Protein AF-A0A4Y2V507-F1 (afdb_monomer)

Organism: Araneus ventricosus (NCBI:txid182803)

Sequence (144 aa):
MRLLKTSNTVSPFDISPVPNIKKRTTTSGRKATRSSLITGSPYKDQLTKSLKKSAPKKTSLSVPGVRNRPGGRGGKTKGLQKQRIRPTKRYDSSSDSSDYYDPPLVDSDDDINLDINDGDKPDSRKATCIFCDGKFSEDTRGEV

Solvent-accessible surface area (backbone atoms only — not comparable to full-atom values): 10973 Å² total; per-residue (Å²): 136,85,81,82,81,77,79,81,79,78,49,81,86,73,55,74,79,76,83,82,84,73,90,74,85,70,85,65,86,69,74,83,76,79,82,76,83,89,58,92,48,77,65,45,59,55,51,53,50,52,54,63,67,69,48,80,80,76,77,79,81,83,81,92,83,77,91,82,88,75,90,77,91,84,80,88,77,78,81,83,82,81,78,78,83,76,88,82,83,86,86,86,78,87,75,90,82,80,90,78,84,78,78,83,80,82,82,78,84,75,82,75,81,74,82,74,70,85,66,78,77,80,64,67,70,70,40,54,39,95,88,74,68,46,46,56,67,72,61,68,81,86,72,130

Radius of gyration: 34.92 Å; Cα contacts (8 Å, |Δi|>4): 19; chains: 1; bounding box: 78×49×88 Å

pLDDT: mean 70.63, std 11.96, range [43.91, 92.44]

Mean predicted aligned error: 24.66 Å

Foldseek 3Di:
DDDPDPPCPDDPVNDPPDDDDDDDDDPPPDDDDDDDPPDPDPVVVVVVVVVVVPPDPPPDPDDDDDDDDDDDDDDDDDDDDDDDDDDDDDDDDDDDDDDDDDDDDPDDPPPPPPPPDPPPDDDLQCDADPPPRHRPVPPCPPPD

Secondary structure (DSSP, 8-state):
-----------GGGS-SPP-----------PPPPPP----STHHHHHHHHHHHHS----------------------PPP----PPPPP----------------------------------GGG-B-TTT--BGGG--TT--

Structure (mmCIF, N/CA/C/O backbone):
data_AF-A0A4Y2V507-F1
#
_entry.id   AF-A0A4Y2V507-F1
#
loop_
_atom_site.group_PDB
_atom_site.id
_atom_site.type_symbol
_atom_site.label_atom_id
_atom_site.label_alt_id
_atom_site.label_comp_id
_atom_site.label_asym_id
_atom_site.label_entity_id
_atom_site.label_seq_id
_atom_site.pdbx_PDB_ins_code
_atom_site.Cartn_x
_atom_site.Cartn_y
_atom_site.Cartn_z
_atom_site.occupancy
_atom_site.B_iso_or_equiv
_atom_site.auth_seq_id
_atom_site.auth_comp_id
_atom_site.auth_asym_id
_atom_site.auth_atom_id
_atom_site.pdbx_PDB_model_num
ATOM 1 N N . MET A 1 1 ? 17.042 -18.440 -42.554 1.00 44.16 1 MET A N 1
ATOM 2 C CA . MET A 1 1 ? 17.447 -17.783 -41.294 1.00 44.16 1 MET A CA 1
ATOM 3 C C . MET A 1 1 ? 16.518 -18.276 -40.188 1.00 44.16 1 MET A C 1
ATOM 5 O O . MET A 1 1 ? 15.346 -17.929 -40.210 1.00 44.16 1 MET A O 1
ATOM 9 N N . ARG A 1 2 ? 16.972 -19.179 -39.306 1.00 49.12 2 ARG A N 1
ATOM 10 C CA . ARG A 1 2 ? 16.180 -19.620 -38.142 1.00 49.12 2 ARG A CA 1
ATOM 11 C C . ARG A 1 2 ? 16.401 -18.608 -37.017 1.00 49.12 2 ARG A C 1
ATOM 13 O O . ARG A 1 2 ? 17.531 -18.459 -36.569 1.00 49.12 2 ARG A O 1
ATOM 20 N N . LEU A 1 3 ? 15.348 -17.917 -36.590 1.00 57.88 3 LEU A N 1
ATOM 21 C CA . LEU A 1 3 ? 15.385 -17.060 -35.404 1.00 57.88 3 LEU A CA 1
ATOM 22 C C . LEU A 1 3 ? 15.403 -17.955 -34.157 1.00 57.88 3 LEU A C 1
ATOM 24 O O . LEU A 1 3 ? 14.416 -18.626 -33.857 1.00 57.88 3 LEU A O 1
ATOM 28 N N . LEU A 1 4 ? 16.532 -17.989 -33.444 1.00 62.66 4 LEU A N 1
ATOM 29 C CA . LEU A 1 4 ? 16.604 -18.538 -32.091 1.00 62.66 4 LEU A CA 1
ATOM 30 C C . LEU A 1 4 ? 15.848 -17.580 -31.165 1.00 62.66 4 LEU A C 1
ATOM 32 O O . LEU A 1 4 ? 16.321 -16.495 -30.844 1.00 62.66 4 LEU A O 1
ATOM 36 N N . LYS A 1 5 ? 14.628 -17.966 -30.789 1.00 56.28 5 LYS A N 1
ATOM 37 C CA . LYS A 1 5 ? 13.790 -17.235 -29.839 1.00 56.28 5 LYS A CA 1
ATOM 38 C C . LYS A 1 5 ? 14.337 -17.468 -28.433 1.00 56.28 5 LYS A C 1
ATOM 40 O O . LYS A 1 5 ? 13.994 -18.457 -27.795 1.00 56.28 5 LYS A O 1
ATOM 45 N N . THR A 1 6 ? 15.188 -16.575 -27.947 1.00 62.59 6 THR A N 1
ATOM 46 C CA . THR A 1 6 ? 15.573 -16.562 -26.535 1.00 62.59 6 THR A CA 1
ATOM 47 C C . THR A 1 6 ? 14.476 -15.830 -25.763 1.00 62.59 6 THR A C 1
ATOM 49 O O . THR A 1 6 ? 14.426 -14.602 -25.722 1.00 62.59 6 THR A O 1
ATOM 52 N N . SER A 1 7 ? 13.521 -16.570 -25.197 1.00 62.84 7 SER A N 1
ATOM 53 C CA . SER A 1 7 ? 12.665 -16.018 -24.147 1.00 62.84 7 SER A CA 1
ATOM 54 C C . SER A 1 7 ? 13.550 -15.796 -22.926 1.00 62.84 7 SER A C 1
ATOM 56 O O . SER A 1 7 ? 13.816 -16.737 -22.182 1.00 62.84 7 SER A O 1
ATOM 58 N N . ASN A 1 8 ? 14.062 -14.579 -22.757 1.00 68.81 8 ASN A N 1
ATOM 59 C CA . ASN A 1 8 ? 14.939 -14.228 -21.644 1.00 68.81 8 ASN A CA 1
ATOM 60 C C . ASN A 1 8 ? 14.101 -14.088 -20.368 1.00 68.81 8 ASN A C 1
ATOM 62 O O . ASN A 1 8 ? 13.851 -12.992 -19.874 1.00 68.81 8 ASN A O 1
ATOM 66 N N . THR A 1 9 ? 13.605 -15.213 -19.862 1.00 78.69 9 THR A N 1
ATOM 67 C CA . THR A 1 9 ? 13.058 -15.321 -18.515 1.00 78.69 9 THR A CA 1
ATOM 68 C C . THR A 1 9 ? 14.236 -15.270 -17.555 1.00 78.69 9 THR A C 1
ATOM 70 O O . THR A 1 9 ? 14.827 -16.299 -17.244 1.00 78.69 9 THR A O 1
ATOM 73 N N . VAL A 1 10 ? 14.618 -14.059 -17.155 1.00 80.69 10 VAL A N 1
ATOM 74 C CA . VAL A 1 10 ? 15.686 -13.847 -16.175 1.00 80.69 10 VAL A CA 1
ATOM 75 C C . VAL A 1 10 ? 15.163 -14.283 -14.811 1.00 80.69 10 VAL A C 1
ATOM 77 O O . VAL A 1 10 ? 14.175 -13.745 -14.306 1.00 80.69 10 VAL A O 1
ATOM 80 N N . SER A 1 11 ? 15.800 -15.291 -14.229 1.00 84.12 11 SER A N 1
ATOM 81 C CA . SER A 1 11 ? 15.518 -15.747 -12.877 1.00 84.12 11 SER A CA 1
ATOM 82 C C . SER A 1 11 ? 16.089 -14.747 -11.869 1.00 84.12 11 SER A C 1
ATOM 84 O O . SER A 1 11 ? 17.156 -14.181 -12.104 1.00 84.12 11 SER A O 1
ATOM 86 N N . PRO A 1 12 ? 15.464 -14.555 -10.695 1.00 81.56 12 PRO A N 1
ATOM 87 C CA . PRO A 1 12 ? 16.059 -13.760 -9.620 1.00 81.56 12 PRO A CA 1
ATOM 88 C C . PRO A 1 12 ? 17.466 -14.234 -9.224 1.00 81.56 12 PRO A C 1
ATOM 90 O O . PRO A 1 12 ? 18.271 -13.436 -8.754 1.00 81.56 12 PRO A O 1
ATOM 93 N N . PHE A 1 13 ? 17.761 -15.523 -9.427 1.00 82.75 13 PHE A N 1
ATOM 94 C CA . PHE A 1 13 ? 19.074 -16.120 -9.174 1.00 82.75 13 PHE A CA 1
ATOM 95 C C . PHE A 1 13 ? 20.125 -15.776 -10.239 1.00 82.75 13 PHE A C 1
ATOM 97 O O . PHE A 1 13 ? 21.314 -15.902 -9.962 1.00 82.75 13 PHE A O 1
ATOM 10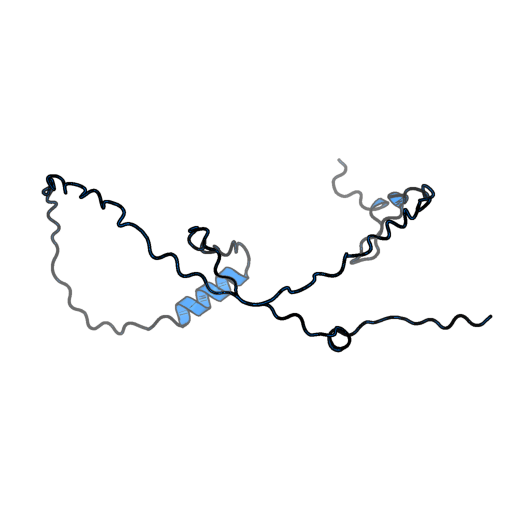4 N N . ASP A 1 14 ? 19.704 -15.303 -11.414 1.00 87.44 14 ASP A N 1
ATOM 105 C CA . ASP A 1 14 ? 20.601 -14.865 -12.491 1.00 87.44 14 ASP A CA 1
ATOM 106 C C . ASP A 1 14 ? 21.113 -13.429 -12.256 1.00 87.44 14 ASP A C 1
ATOM 108 O O . ASP A 1 14 ? 22.024 -12.958 -12.936 1.00 87.44 14 ASP A O 1
ATOM 112 N N . ILE A 1 15 ? 20.544 -12.721 -11.272 1.00 81.69 15 ILE A N 1
ATOM 113 C CA . ILE A 1 15 ? 20.928 -11.360 -10.894 1.00 81.69 15 ILE A CA 1
ATOM 114 C C . ILE A 1 15 ? 22.105 -11.445 -9.916 1.00 81.69 15 ILE A C 1
ATOM 116 O O . ILE A 1 15 ? 21.934 -11.734 -8.730 1.00 81.69 15 ILE A O 1
ATOM 120 N N . SER A 1 16 ? 23.316 -11.182 -10.409 1.00 84.38 16 SER A N 1
ATOM 121 C CA . SER A 1 16 ? 24.537 -11.152 -9.598 1.00 84.38 16 SER A CA 1
ATOM 122 C C . SER A 1 16 ? 25.312 -9.845 -9.807 1.00 84.38 16 SER A C 1
ATOM 124 O O . SER A 1 16 ? 25.336 -9.334 -10.928 1.00 84.38 16 SER A O 1
ATOM 126 N N . PRO A 1 17 ? 25.951 -9.290 -8.760 1.00 86.06 17 PRO A N 1
ATOM 127 C CA . PRO A 1 17 ? 25.965 -9.736 -7.361 1.00 86.06 17 PRO A CA 1
ATOM 128 C C . PRO A 1 17 ? 24.661 -9.422 -6.604 1.00 86.06 17 PRO A C 1
ATOM 130 O O . PRO A 1 17 ? 23.944 -8.480 -6.933 1.00 86.06 17 PRO A O 1
ATOM 133 N N . VAL A 1 18 ? 24.371 -10.194 -5.548 1.00 84.81 18 VAL A N 1
ATOM 134 C CA . VAL A 1 18 ? 23.166 -9.991 -4.722 1.00 84.81 18 VAL A CA 1
ATOM 135 C C . VAL A 1 18 ? 23.214 -8.598 -4.078 1.00 84.81 18 VAL A C 1
ATOM 137 O O . VAL A 1 18 ? 24.150 -8.314 -3.320 1.00 84.81 18 VAL A O 1
ATOM 140 N N . PRO A 1 19 ? 22.226 -7.720 -4.329 1.00 85.00 19 PRO A N 1
ATOM 141 C CA . PRO A 1 19 ? 22.242 -6.370 -3.783 1.00 85.00 19 PRO A CA 1
ATOM 142 C C . PRO A 1 19 ? 22.179 -6.405 -2.250 1.00 85.00 19 PRO A C 1
ATOM 144 O O . PRO A 1 19 ? 21.269 -6.980 -1.651 1.00 85.00 19 PRO A O 1
ATOM 147 N N . ASN A 1 20 ? 23.151 -5.767 -1.592 1.00 8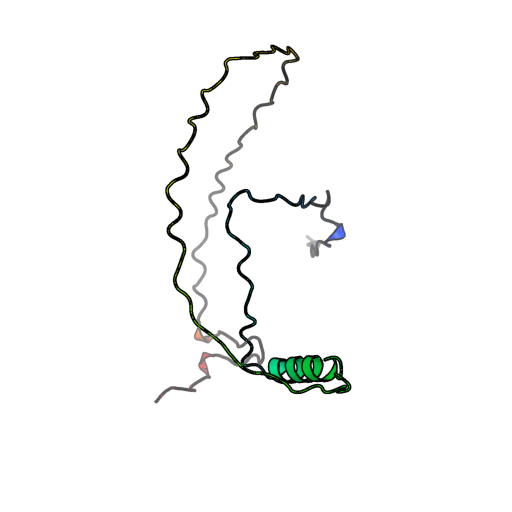5.62 20 ASN A N 1
ATOM 148 C CA . ASN A 1 20 ? 23.213 -5.694 -0.133 1.00 85.62 20 ASN A CA 1
ATOM 149 C C . ASN A 1 20 ? 22.449 -4.463 0.382 1.00 85.62 20 ASN A C 1
ATOM 151 O O . ASN A 1 20 ? 22.950 -3.336 0.340 1.00 85.62 20 ASN A O 1
ATOM 155 N N . ILE A 1 21 ? 21.236 -4.674 0.897 1.00 86.06 21 ILE A N 1
ATOM 156 C CA . ILE A 1 21 ? 20.433 -3.605 1.502 1.00 86.06 21 ILE A CA 1
ATOM 157 C C . ILE A 1 21 ? 20.920 -3.364 2.937 1.00 86.06 21 ILE A C 1
ATOM 159 O O . ILE A 1 21 ? 20.431 -3.960 3.901 1.00 86.06 21 ILE A O 1
ATOM 163 N N . LYS A 1 22 ? 21.881 -2.452 3.102 1.00 86.69 22 LYS A N 1
ATOM 164 C CA . LYS A 1 22 ? 22.292 -1.981 4.430 1.00 86.69 22 LYS A CA 1
ATOM 165 C C . LYS A 1 22 ? 21.190 -1.104 5.025 1.00 86.69 22 LYS A C 1
ATOM 167 O O . LYS A 1 22 ? 20.748 -0.133 4.412 1.00 86.69 22 LYS A O 1
ATOM 172 N N . LYS A 1 23 ? 20.761 -1.407 6.254 1.00 82.56 23 LYS A N 1
ATOM 173 C CA . LYS A 1 23 ? 19.827 -0.550 6.998 1.00 82.56 23 LYS A CA 1
ATOM 174 C C . LYS A 1 23 ? 20.504 0.793 7.284 1.00 82.56 23 LYS A C 1
ATOM 176 O O . LYS A 1 23 ? 21.414 0.858 8.105 1.00 82.56 23 LYS A O 1
ATOM 181 N N . ARG A 1 24 ? 20.053 1.865 6.627 1.00 77.62 24 ARG A N 1
ATOM 182 C CA . ARG A 1 24 ? 20.484 3.235 6.936 1.00 77.62 24 ARG A CA 1
ATOM 183 C C . ARG A 1 24 ? 19.470 3.883 7.870 1.00 77.62 24 ARG A C 1
ATOM 185 O O . ARG A 1 24 ? 18.339 4.151 7.472 1.00 77.62 24 ARG A O 1
ATOM 192 N N . THR A 1 25 ? 19.873 4.148 9.108 1.00 73.19 25 THR A N 1
ATOM 193 C CA . THR A 1 25 ? 19.090 4.976 10.031 1.00 73.19 25 THR A CA 1
ATOM 194 C C . THR A 1 25 ? 19.072 6.400 9.485 1.00 73.19 25 THR A C 1
ATOM 196 O O . THR A 1 25 ? 20.106 7.059 9.428 1.00 73.19 25 THR A O 1
ATOM 199 N N . THR A 1 26 ? 17.919 6.886 9.029 1.00 72.38 26 THR A N 1
ATOM 200 C CA . THR A 1 26 ? 17.797 8.276 8.581 1.00 72.38 26 THR A CA 1
ATOM 201 C C . THR A 1 26 ? 17.748 9.195 9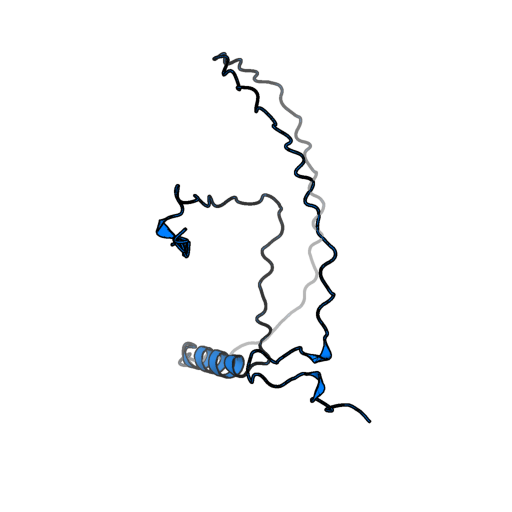.799 1.00 72.38 26 THR A C 1
ATOM 203 O O . THR A 1 26 ? 16.833 9.090 10.610 1.00 72.38 26 THR A O 1
ATOM 206 N N . THR A 1 27 ? 18.679 10.142 9.901 1.00 64.19 27 THR A N 1
ATOM 207 C CA . THR A 1 27 ? 18.736 11.177 10.956 1.00 64.19 27 THR A CA 1
ATOM 208 C C . THR A 1 27 ? 17.610 12.214 10.853 1.00 64.19 27 THR A C 1
ATOM 210 O O . THR A 1 27 ? 17.544 13.154 11.642 1.00 64.19 27 THR A O 1
ATOM 213 N N . SER A 1 28 ? 16.702 12.071 9.882 1.00 67.69 28 SER A N 1
ATOM 214 C CA . SER A 1 28 ? 15.481 12.868 9.838 1.00 67.69 28 SER A CA 1
ATOM 215 C C . SER A 1 28 ? 14.617 12.432 11.016 1.00 67.69 28 SER A C 1
ATOM 217 O O . SER A 1 28 ? 13.991 11.378 10.964 1.00 67.69 28 SER A O 1
ATOM 219 N N . GLY A 1 29 ? 14.629 13.217 12.096 1.00 72.56 29 GLY A N 1
ATOM 220 C CA . GLY A 1 29 ? 13.935 12.976 13.367 1.00 72.56 29 GLY A CA 1
ATOM 221 C C . GLY A 1 29 ? 12.402 12.914 13.286 1.00 72.56 29 GLY A C 1
ATOM 222 O O . GLY A 1 29 ? 11.713 13.263 14.243 1.00 72.56 29 GLY A O 1
ATOM 223 N N . ARG A 1 30 ? 11.842 12.479 12.156 1.00 75.31 30 ARG A N 1
ATOM 224 C CA . ARG A 1 30 ? 10.441 12.110 12.020 1.00 75.31 30 ARG A CA 1
ATOM 225 C C . ARG A 1 30 ? 10.232 10.800 12.767 1.00 75.31 30 ARG A C 1
ATOM 227 O O . ARG A 1 30 ? 10.781 9.760 12.410 1.00 75.31 30 ARG A O 1
ATOM 234 N N . LYS A 1 31 ? 9.422 10.851 13.823 1.00 75.06 31 LYS A N 1
ATOM 235 C CA . LYS A 1 31 ? 8.933 9.633 14.470 1.00 75.06 31 LYS A CA 1
ATOM 236 C C . LYS A 1 31 ? 8.159 8.813 13.442 1.00 75.06 31 LYS A C 1
ATOM 238 O O . LYS A 1 31 ? 7.436 9.378 12.622 1.00 75.06 31 LYS A O 1
ATOM 243 N N . ALA A 1 32 ? 8.302 7.492 13.503 1.00 73.88 32 ALA A N 1
ATOM 244 C CA . ALA A 1 32 ? 7.503 6.591 12.688 1.00 73.88 32 ALA A CA 1
ATOM 245 C C . ALA A 1 32 ? 6.015 6.940 12.858 1.00 73.88 32 ALA A C 1
ATOM 247 O O . ALA A 1 32 ? 5.483 6.914 13.972 1.00 73.88 32 ALA A O 1
ATOM 248 N N . THR A 1 33 ? 5.352 7.297 11.759 1.00 77.88 33 THR A N 1
ATOM 249 C CA . THR A 1 33 ? 3.894 7.406 11.752 1.00 77.88 33 THR A CA 1
ATOM 250 C C . THR A 1 33 ? 3.363 5.984 11.846 1.00 77.88 33 THR A C 1
ATOM 252 O O . THR A 1 33 ? 3.682 5.147 11.004 1.00 77.88 33 THR A O 1
ATOM 255 N N . ARG A 1 34 ? 2.609 5.674 12.904 1.00 75.12 34 ARG A N 1
ATOM 256 C CA . ARG A 1 34 ? 1.945 4.372 13.008 1.00 75.12 34 ARG A CA 1
ATOM 257 C C . ARG A 1 34 ? 0.898 4.309 11.904 1.00 75.12 34 ARG A C 1
ATOM 259 O O . ARG A 1 34 ? 0.014 5.160 11.863 1.00 75.12 34 ARG A O 1
ATOM 266 N N . SER A 1 35 ? 1.005 3.323 11.023 1.00 73.06 35 SER A N 1
ATOM 267 C CA . SER A 1 35 ? -0.034 3.056 10.038 1.00 73.06 35 SER A CA 1
ATOM 268 C C . SER A 1 35 ? -1.326 2.682 10.765 1.00 73.06 35 SER A C 1
ATOM 270 O O . SER A 1 35 ? -1.343 1.811 11.639 1.00 73.06 35 SER A O 1
ATOM 272 N N . SER A 1 36 ? -2.422 3.361 10.435 1.00 71.38 36 SER A N 1
ATOM 273 C CA . SER A 1 36 ? -3.755 2.847 10.720 1.00 71.38 36 SER A CA 1
ATOM 274 C C . SER A 1 36 ? -4.154 1.945 9.556 1.00 71.38 36 SER A C 1
ATOM 276 O O . SER A 1 36 ? -4.067 2.326 8.390 1.00 71.38 36 SER A O 1
ATOM 278 N N . LEU A 1 37 ? -4.564 0.715 9.861 1.00 67.88 37 LEU A N 1
ATOM 279 C CA . LEU A 1 37 ? -5.173 -0.150 8.858 1.00 67.88 37 LEU A CA 1
ATOM 280 C C . LEU A 1 37 ? -6.553 0.429 8.524 1.00 67.88 37 LEU A C 1
ATOM 282 O O . LEU A 1 37 ? -7.480 0.313 9.329 1.00 67.88 37 LEU A O 1
ATOM 286 N N . ILE A 1 38 ? -6.695 1.055 7.354 1.00 68.38 38 ILE A N 1
ATOM 287 C CA . ILE A 1 38 ? -7.994 1.482 6.820 1.00 68.38 38 ILE A CA 1
ATOM 288 C C . ILE A 1 38 ? -8.739 0.216 6.383 1.00 68.38 38 ILE A C 1
ATOM 290 O O . ILE A 1 38 ? -8.693 -0.191 5.230 1.00 68.38 38 ILE A O 1
ATOM 294 N N . THR A 1 39 ? -9.373 -0.476 7.328 1.00 60.06 39 THR A N 1
ATOM 295 C CA . THR A 1 39 ? -10.144 -1.689 7.036 1.00 60.06 39 THR A CA 1
ATOM 296 C C . THR A 1 39 ? -11.621 -1.410 7.271 1.00 60.06 39 THR A C 1
ATOM 298 O O . THR A 1 39 ? -12.156 -1.587 8.359 1.00 60.06 39 THR A O 1
ATOM 301 N N . GLY A 1 40 ? -12.293 -0.951 6.217 1.00 62.84 40 GLY A N 1
ATOM 302 C CA . GLY A 1 40 ? -13.736 -1.149 6.059 1.00 62.84 40 GLY A CA 1
ATOM 303 C C . GLY A 1 40 ? -14.075 -2.557 5.547 1.00 62.84 40 GLY A C 1
ATOM 304 O O . GLY A 1 40 ? -15.222 -2.814 5.211 1.00 62.84 40 GLY A O 1
ATOM 305 N N . SER A 1 41 ? -13.083 -3.453 5.431 1.00 67.12 41 SER A N 1
ATOM 306 C CA . SER A 1 41 ? -13.245 -4.770 4.815 1.00 67.12 41 SER A CA 1
ATOM 307 C C . SER A 1 41 ? -13.641 -5.853 5.834 1.00 67.12 41 SER A C 1
ATOM 309 O O . SER A 1 41 ? -13.297 -5.734 7.017 1.00 67.12 41 SER A O 1
ATOM 311 N N . PRO A 1 42 ? -14.285 -6.951 5.385 1.00 71.94 42 PRO A N 1
ATOM 312 C CA . PRO A 1 42 ? -14.687 -8.095 6.220 1.00 71.94 42 PRO A CA 1
ATOM 313 C C . PRO A 1 42 ? -13.565 -8.667 7.106 1.00 71.94 42 PRO A C 1
ATOM 315 O O . PRO A 1 42 ? -13.815 -9.242 8.167 1.00 71.94 42 PRO A O 1
ATOM 318 N N . TYR A 1 43 ? -12.308 -8.455 6.705 1.00 77.25 43 TYR A N 1
ATOM 319 C CA . TYR A 1 43 ? -11.118 -8.863 7.447 1.00 77.25 43 TYR A CA 1
ATOM 320 C C . TYR A 1 43 ? -10.991 -8.176 8.818 1.00 77.25 43 TYR A C 1
ATOM 322 O O . TYR A 1 43 ? -10.479 -8.776 9.766 1.00 77.25 43 TYR A O 1
ATOM 330 N N . LYS A 1 44 ? -11.510 -6.951 8.978 1.00 79.69 44 LYS A N 1
ATOM 331 C CA . LYS A 1 44 ? -11.495 -6.239 10.266 1.00 79.69 44 LYS A CA 1
ATOM 332 C C . LYS A 1 44 ? -12.274 -6.991 11.341 1.00 79.69 44 LYS A C 1
ATOM 334 O O . LYS A 1 44 ? -11.817 -7.090 12.482 1.00 79.69 44 LYS A O 1
ATOM 339 N N . ASP A 1 45 ? -13.432 -7.539 10.996 1.00 80.31 45 ASP A N 1
ATOM 340 C CA . ASP A 1 45 ? -14.284 -8.235 11.960 1.00 80.31 45 ASP A CA 1
ATOM 341 C C . ASP A 1 45 ? -13.672 -9.568 12.373 1.00 80.31 45 ASP A C 1
ATOM 343 O O . ASP A 1 45 ? -13.689 -9.924 13.551 1.00 80.31 45 ASP A O 1
ATOM 347 N N . GLN A 1 46 ? -13.057 -10.283 11.432 1.00 85.62 46 GLN A N 1
ATOM 348 C CA . GLN A 1 46 ? -12.323 -11.507 11.739 1.00 85.62 46 GLN A CA 1
ATOM 349 C C . GLN A 1 46 ? -11.111 -11.219 12.639 1.00 85.62 46 GLN A C 1
ATOM 351 O O . GLN A 1 46 ? -10.922 -11.893 13.653 1.00 85.62 46 GLN A O 1
ATOM 356 N N . LEU A 1 47 ? -10.336 -10.174 12.331 1.00 82.06 47 LEU A N 1
ATOM 357 C CA . LEU A 1 47 ? -9.162 -9.786 13.111 1.00 82.06 47 LEU A CA 1
ATOM 358 C C . LEU A 1 47 ? -9.537 -9.318 14.526 1.00 82.06 47 LEU A C 1
ATOM 360 O O . LEU A 1 47 ? -8.930 -9.746 15.507 1.00 82.06 47 LEU A O 1
ATOM 364 N N . THR A 1 48 ? -10.570 -8.483 14.662 1.00 84.75 48 THR A N 1
ATOM 365 C CA . THR A 1 48 ? -11.040 -8.014 15.976 1.00 84.75 48 THR A CA 1
ATOM 366 C C . THR A 1 48 ? -11.631 -9.142 16.820 1.00 84.75 48 THR A C 1
ATOM 368 O O . THR A 1 48 ? -11.390 -9.175 18.028 1.00 84.75 48 THR A O 1
ATOM 371 N N . LYS A 1 49 ? -12.349 -10.102 16.220 1.00 86.50 49 LYS A N 1
ATOM 372 C CA . LYS A 1 49 ? -12.819 -11.317 16.910 1.00 86.50 49 LYS A CA 1
ATOM 373 C C . LYS A 1 49 ? -11.648 -12.165 17.409 1.00 86.50 49 LYS A C 1
ATOM 375 O O . LYS A 1 49 ? -11.663 -12.577 18.567 1.00 86.50 49 LYS A O 1
ATOM 380 N N . SER A 1 50 ? -10.617 -12.364 16.589 1.00 88.19 50 SER A N 1
ATOM 381 C CA . SER A 1 50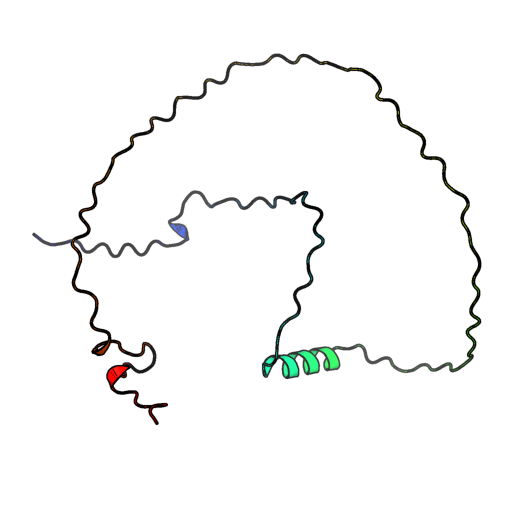 ? -9.408 -13.100 16.980 1.00 88.19 50 SER A CA 1
ATOM 382 C C . SER A 1 50 ? -8.667 -12.432 18.141 1.00 88.19 50 SER A C 1
ATOM 384 O O . SER A 1 50 ? -8.323 -13.111 19.105 1.00 88.19 50 SER A O 1
ATOM 386 N N . LEU A 1 51 ? -8.500 -11.105 18.114 1.00 87.75 51 LEU A N 1
ATOM 387 C CA . LEU A 1 51 ? -7.866 -10.353 19.206 1.00 87.75 51 LEU A CA 1
ATOM 388 C C . LEU A 1 51 ? -8.692 -10.368 20.501 1.00 87.75 51 LEU A C 1
ATOM 390 O O . LEU A 1 51 ? -8.135 -10.479 21.589 1.00 87.75 51 LEU A O 1
ATOM 394 N N . LYS A 1 52 ? -10.026 -10.288 20.410 1.00 84.50 52 LYS A N 1
ATOM 395 C CA . LYS A 1 52 ? -10.909 -10.434 21.580 1.00 84.50 52 LYS A CA 1
ATOM 396 C C . LYS A 1 52 ? -10.844 -11.844 22.169 1.00 84.50 52 LYS A C 1
ATOM 398 O O . LYS A 1 52 ? -10.909 -11.990 23.384 1.00 84.50 52 LYS A O 1
ATOM 403 N N . LYS A 1 53 ? -10.705 -12.871 21.325 1.00 86.56 53 LYS A N 1
ATOM 404 C CA . LYS A 1 53 ? -10.586 -14.275 21.745 1.00 86.56 53 LYS A CA 1
ATOM 405 C C . LYS A 1 53 ? -9.257 -14.564 22.445 1.00 86.56 53 LYS A C 1
ATOM 407 O O . LYS A 1 53 ? -9.244 -15.361 23.378 1.00 86.56 53 LYS A O 1
ATOM 412 N N . SER A 1 54 ? -8.164 -13.938 22.008 1.00 81.44 54 SER A N 1
ATOM 413 C CA . SER A 1 54 ? -6.835 -14.116 22.605 1.00 81.44 54 SER A CA 1
ATOM 414 C C . SER A 1 54 ? -6.552 -13.185 23.788 1.00 81.44 54 SER A C 1
ATOM 416 O O . SER A 1 54 ? -5.504 -13.314 24.421 1.00 81.44 54 SER A O 1
ATOM 418 N N . ALA A 1 55 ? -7.468 -12.268 24.121 1.00 81.44 55 ALA A N 1
ATOM 419 C CA . ALA A 1 55 ? -7.318 -11.416 25.291 1.00 81.44 55 ALA A CA 1
ATOM 420 C C . ALA A 1 55 ? -7.309 -12.268 26.578 1.00 81.44 55 ALA A C 1
ATOM 422 O O . ALA A 1 55 ? -8.173 -13.136 26.747 1.00 81.44 55 ALA A O 1
ATOM 423 N N . PRO A 1 56 ? -6.364 -12.029 27.506 1.00 75.12 56 PRO A N 1
ATOM 424 C CA . PRO A 1 56 ? -6.285 -12.791 28.741 1.00 75.12 56 PRO A CA 1
ATOM 425 C C . PRO A 1 56 ? -7.580 -12.607 29.535 1.00 75.12 56 PRO A C 1
ATOM 427 O O . PRO A 1 56 ? -7.943 -11.486 29.906 1.00 75.12 56 PRO A O 1
ATOM 430 N N . LYS A 1 57 ? -8.290 -13.713 29.792 1.00 68.81 57 LYS A N 1
ATOM 431 C CA . LYS A 1 57 ? -9.443 -13.734 30.695 1.00 68.81 57 LYS A CA 1
ATOM 432 C C . LYS A 1 57 ? -8.935 -13.346 32.077 1.00 68.81 57 LYS A C 1
ATOM 434 O O . LYS A 1 57 ? -8.332 -14.161 32.767 1.00 68.81 57 LYS A O 1
ATOM 439 N N . LYS A 1 58 ? -9.152 -12.091 32.474 1.00 63.31 58 LYS A N 1
ATOM 440 C CA . LYS A 1 58 ? -8.968 -11.674 33.862 1.00 63.31 58 LYS A CA 1
ATOM 441 C C . LYS A 1 58 ? -9.998 -12.439 34.685 1.00 63.31 58 LYS A C 1
ATOM 443 O O . LYS A 1 58 ? -11.162 -12.055 34.731 1.00 63.31 58 LYS A O 1
ATOM 448 N N . THR A 1 59 ? -9.584 -13.547 35.286 1.00 58.97 59 THR A N 1
ATOM 449 C CA . THR A 1 59 ? -10.288 -14.138 36.420 1.00 58.97 59 THR A CA 1
ATOM 450 C C . THR A 1 59 ? -10.328 -13.062 37.498 1.00 58.97 59 THR A C 1
ATOM 452 O O . THR A 1 59 ? -9.292 -12.636 38.007 1.00 58.97 59 THR A O 1
ATOM 455 N N . SER A 1 60 ? -11.516 -12.524 37.747 1.00 62.22 60 SER A N 1
ATOM 456 C CA . SER A 1 60 ? -11.748 -11.450 38.700 1.00 62.22 60 SER A CA 1
ATOM 457 C C . SER A 1 60 ? -11.492 -11.949 40.119 1.00 62.22 60 SER A C 1
ATOM 459 O O . SER A 1 60 ? -12.343 -12.614 40.702 1.00 62.22 60 SER A O 1
ATOM 461 N N . LEU A 1 61 ? -10.353 -11.579 40.696 1.00 59.75 61 LEU A N 1
ATOM 462 C CA . LEU A 1 61 ? -10.291 -11.338 42.132 1.00 59.75 61 LEU A CA 1
ATOM 463 C C . LEU A 1 61 ? -10.546 -9.843 42.325 1.00 59.75 61 LEU A C 1
ATOM 465 O O . LEU A 1 61 ? -9.703 -8.993 42.050 1.00 59.75 61 LEU A O 1
ATOM 469 N N . SER A 1 62 ? -11.794 -9.535 42.657 1.00 58.19 62 SER A N 1
ATOM 470 C CA . SER A 1 62 ? -12.305 -8.203 42.949 1.00 58.19 62 SER A CA 1
ATOM 471 C C . SER A 1 62 ? -11.718 -7.644 44.243 1.00 58.19 62 SER A C 1
ATOM 473 O O . SER A 1 62 ? -11.752 -8.329 45.260 1.00 58.19 62 SER A O 1
ATOM 475 N N . VAL A 1 63 ? -11.360 -6.359 44.247 1.00 50.66 63 VAL A N 1
ATOM 476 C CA . VAL A 1 63 ? -11.582 -5.487 45.411 1.00 50.66 63 VAL A CA 1
ATOM 477 C C . VAL A 1 63 ? -12.123 -4.146 44.894 1.00 50.66 63 VAL A C 1
ATOM 479 O O . VAL A 1 63 ? -11.425 -3.477 44.130 1.00 50.66 63 VAL A O 1
ATOM 482 N N . PRO A 1 64 ? -13.359 -3.739 45.239 1.00 50.22 64 PRO A N 1
ATOM 483 C CA . PRO A 1 64 ? -13.885 -2.414 44.931 1.00 50.22 64 PRO A CA 1
ATOM 484 C C . PRO A 1 64 ? -13.725 -1.461 46.126 1.00 50.22 64 PRO A C 1
ATOM 486 O O . PRO A 1 64 ? -14.280 -1.690 47.194 1.00 50.22 64 PRO A O 1
ATOM 489 N N . GLY A 1 65 ? -13.013 -0.354 45.923 1.00 49.69 65 GLY A N 1
ATOM 490 C CA . GLY A 1 65 ? -12.901 0.767 46.867 1.00 49.69 65 GLY A CA 1
ATOM 491 C C . GLY A 1 65 ? -11.647 1.576 46.531 1.00 49.69 65 GLY A C 1
ATOM 492 O O . GLY A 1 65 ? -10.607 0.990 46.289 1.00 49.69 65 GLY A O 1
ATOM 493 N N . VAL A 1 66 ? -11.611 2.898 46.406 1.00 44.59 66 VAL A N 1
ATOM 494 C CA . VAL A 1 66 ? -12.459 4.000 46.860 1.00 44.59 66 VAL A CA 1
ATOM 495 C C . VAL A 1 66 ? -12.153 5.188 45.923 1.00 44.59 66 VAL A C 1
ATOM 497 O O . VAL A 1 66 ? -11.029 5.345 45.445 1.00 44.59 66 VAL A O 1
ATOM 500 N N . ARG A 1 67 ? -13.166 6.002 45.604 1.00 53.19 67 ARG A N 1
ATOM 501 C CA . ARG A 1 67 ? -13.040 7.239 44.807 1.00 53.19 67 ARG A CA 1
ATOM 502 C C . ARG A 1 67 ? -12.194 8.279 45.558 1.00 53.19 67 ARG A C 1
ATOM 504 O O . ARG A 1 67 ? -12.252 8.305 46.778 1.00 53.19 67 ARG A O 1
ATOM 511 N N . ASN A 1 68 ? -11.508 9.174 44.838 1.00 43.91 68 ASN A N 1
ATOM 512 C CA . ASN A 1 68 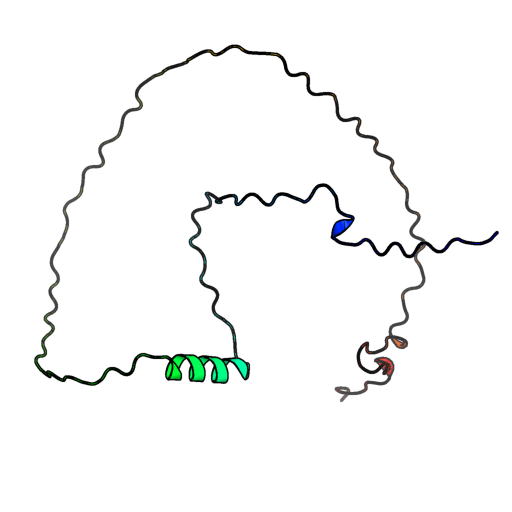? -11.638 10.644 44.950 1.00 43.91 68 ASN A CA 1
ATOM 513 C C . ASN A 1 68 ? -10.467 11.354 44.244 1.00 43.91 68 ASN A C 1
ATOM 515 O O . ASN A 1 68 ? -9.331 11.338 44.706 1.00 43.91 68 ASN A O 1
ATOM 519 N N . ARG A 1 69 ? -10.766 12.020 43.122 1.00 61.16 69 ARG A N 1
ATOM 520 C CA . ARG A 1 69 ? -9.939 13.103 42.571 1.00 61.16 69 ARG A CA 1
ATOM 521 C C . ARG A 1 69 ? -10.046 14.313 43.506 1.00 61.16 69 ARG A C 1
ATOM 523 O O . ARG A 1 69 ? -11.169 14.744 43.758 1.00 61.16 69 ARG A O 1
ATOM 530 N N . PRO A 1 70 ? -8.925 14.968 43.829 1.00 54.62 70 PRO A N 1
ATOM 531 C CA . PRO A 1 70 ? -8.901 16.415 43.919 1.00 54.62 70 PRO A CA 1
ATOM 532 C C . PRO A 1 70 ? -7.950 16.971 42.857 1.00 54.62 70 PRO A C 1
ATOM 534 O O . PRO A 1 70 ? -6.813 16.526 42.697 1.00 54.62 70 PRO A O 1
ATOM 537 N N . GLY A 1 71 ? -8.444 17.941 42.090 1.00 53.22 71 GLY A N 1
ATOM 538 C CA . GLY A 1 71 ? -7.585 18.805 41.295 1.00 53.22 71 GLY A CA 1
ATOM 539 C C . GLY A 1 71 ? -6.676 19.632 42.202 1.00 53.22 71 GLY A C 1
ATOM 540 O O . GLY A 1 71 ? -7.049 19.986 43.317 1.00 53.22 71 GLY A O 1
ATOM 541 N N . GLY A 1 72 ? -5.493 19.971 41.700 1.00 51.56 72 GLY A N 1
ATOM 542 C CA . GLY A 1 72 ? -4.564 20.854 42.392 1.00 51.56 72 GLY A CA 1
ATOM 543 C C . GLY A 1 72 ? -3.582 21.467 41.410 1.00 51.56 72 GLY A C 1
ATOM 544 O O . GLY A 1 72 ? -2.565 20.869 41.077 1.00 51.56 72 GLY A O 1
ATOM 545 N N . ARG A 1 73 ? -3.911 22.669 40.926 1.00 59.25 73 ARG A N 1
ATOM 546 C CA . ARG A 1 73 ? -2.954 23.608 40.331 1.00 59.25 73 ARG A CA 1
ATOM 547 C C . ARG A 1 73 ? -1.814 23.841 41.325 1.00 59.25 73 ARG A C 1
ATOM 549 O O . ARG A 1 73 ? -2.086 24.215 42.459 1.00 59.25 73 ARG A O 1
ATOM 556 N N . GLY A 1 74 ? -0.563 23.752 40.885 1.00 53.03 74 GLY A N 1
ATOM 557 C CA . GLY A 1 74 ? 0.548 24.264 41.685 1.00 53.03 74 GLY A CA 1
ATOM 558 C C . GLY A 1 74 ? 1.908 23.830 41.171 1.00 53.03 74 GLY A C 1
ATOM 559 O O . GLY A 1 74 ? 2.331 22.711 41.417 1.00 53.03 74 GLY A O 1
ATOM 560 N N . GLY A 1 75 ? 2.608 24.727 40.476 1.00 60.94 75 GLY A N 1
ATOM 561 C CA . GLY A 1 75 ? 4.009 24.499 40.133 1.00 60.94 75 GLY A CA 1
ATOM 562 C C . GLY A 1 75 ? 4.541 25.435 39.059 1.00 60.94 75 GLY A C 1
ATOM 563 O O . GLY A 1 75 ? 4.870 24.992 37.966 1.00 60.94 75 GLY A O 1
ATOM 564 N N . LYS A 1 76 ? 4.632 26.740 39.351 1.00 63.09 76 LYS A N 1
ATOM 565 C CA . LYS A 1 76 ? 5.485 27.649 38.572 1.00 63.09 76 LYS A CA 1
ATOM 566 C C . LYS A 1 76 ? 6.940 27.241 38.819 1.00 63.09 76 LYS A C 1
ATOM 568 O O . LYS A 1 76 ? 7.490 27.581 39.864 1.00 63.09 76 LYS A O 1
ATOM 573 N N . THR A 1 77 ? 7.582 26.546 37.886 1.00 60.91 77 THR A N 1
ATOM 574 C CA . THR A 1 77 ? 9.040 26.386 37.934 1.00 60.91 77 THR A CA 1
ATOM 575 C C . THR A 1 77 ? 9.681 27.675 37.431 1.00 60.91 77 THR A C 1
ATOM 577 O O . THR A 1 77 ? 9.605 28.004 36.246 1.00 60.91 77 THR A O 1
ATOM 580 N N . LYS A 1 78 ? 10.269 28.437 38.360 1.00 60.94 78 LYS A N 1
ATOM 581 C CA . LYS A 1 78 ? 11.178 29.549 38.058 1.00 60.94 78 LYS A CA 1
ATOM 582 C C . LYS A 1 78 ? 12.363 29.013 37.238 1.00 60.94 78 LYS A C 1
ATOM 584 O O . LYS A 1 78 ? 12.800 27.886 37.448 1.00 60.94 78 LYS A O 1
ATOM 589 N N . GLY A 1 79 ? 12.803 29.810 36.265 1.00 53.78 79 GLY A N 1
ATOM 590 C CA . GLY A 1 79 ? 13.632 29.390 35.136 1.00 53.78 79 GLY A CA 1
ATOM 591 C C . GLY A 1 79 ? 14.963 28.713 35.473 1.00 53.78 79 GLY A C 1
ATOM 592 O O . GLY A 1 79 ? 15.664 29.099 36.405 1.00 53.78 79 GL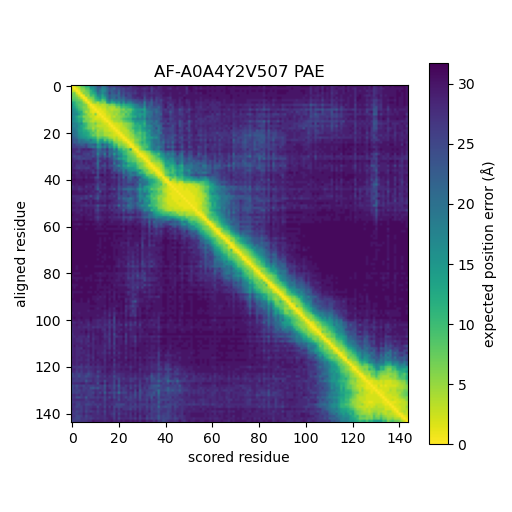Y A O 1
ATOM 593 N N . LEU A 1 80 ? 15.336 27.748 34.626 1.00 62.44 80 LEU A N 1
ATOM 594 C CA . LEU A 1 80 ? 16.704 27.254 34.521 1.00 62.44 80 LEU A CA 1
ATOM 595 C C . LEU A 1 80 ? 17.501 28.211 33.628 1.00 62.44 80 LEU A C 1
ATOM 597 O O . LEU A 1 80 ? 17.179 28.405 32.453 1.00 62.44 80 LEU A O 1
ATOM 601 N N . GLN A 1 81 ? 18.547 28.810 34.185 1.00 63.97 81 GLN A N 1
ATOM 602 C CA . GLN A 1 81 ? 19.493 29.621 33.430 1.00 63.97 81 GLN A CA 1
ATOM 603 C C . GLN A 1 81 ? 20.288 28.709 32.486 1.00 63.97 81 GLN A C 1
ATOM 605 O O . GLN A 1 81 ? 21.027 27.824 32.914 1.00 63.97 81 GLN A O 1
ATOM 610 N N . LYS A 1 82 ? 20.105 28.917 31.179 1.00 65.56 82 LYS A N 1
ATOM 611 C CA . LYS A 1 82 ? 20.846 28.253 30.103 1.00 65.56 82 LYS A CA 1
ATOM 612 C C . LYS A 1 82 ? 22.335 28.579 30.244 1.00 65.56 82 LYS A C 1
ATOM 614 O O . LYS A 1 82 ? 22.755 29.676 29.877 1.00 65.56 82 LYS A O 1
ATOM 619 N N . GLN A 1 83 ? 23.138 27.641 30.742 1.00 66.31 83 GLN A N 1
ATOM 620 C CA . GLN A 1 83 ? 24.589 27.788 30.666 1.00 66.31 83 GLN A CA 1
ATOM 621 C C . GLN A 1 83 ? 25.019 27.720 29.195 1.00 66.31 83 GLN A C 1
ATOM 623 O O . GLN A 1 83 ? 24.696 26.776 28.471 1.00 66.31 83 GLN A O 1
ATOM 628 N N . ARG A 1 84 ? 25.698 28.770 28.725 1.00 60.25 84 ARG A N 1
ATOM 629 C CA . ARG A 1 84 ? 26.279 28.829 27.381 1.00 60.25 84 ARG A CA 1
ATOM 630 C C . ARG A 1 84 ? 27.595 28.059 27.396 1.00 60.25 84 ARG A C 1
ATOM 632 O O . ARG A 1 84 ? 28.581 28.538 27.949 1.00 60.25 84 ARG A O 1
ATOM 639 N N . ILE A 1 85 ? 27.600 26.880 26.786 1.00 64.62 85 ILE A N 1
ATOM 640 C CA . ILE A 1 85 ? 28.818 26.104 26.547 1.00 64.62 85 ILE A CA 1
ATOM 641 C C . ILE A 1 85 ? 29.702 26.919 25.592 1.00 64.62 85 ILE A C 1
ATOM 643 O O . ILE A 1 85 ? 29.277 27.263 24.489 1.00 64.62 85 ILE A O 1
ATOM 647 N N . ARG A 1 86 ? 30.907 27.285 26.041 1.00 73.44 86 ARG A N 1
ATOM 648 C CA . ARG A 1 86 ? 31.932 27.919 25.199 1.00 73.44 86 ARG A CA 1
ATOM 649 C C . ARG A 1 86 ? 32.637 26.826 24.379 1.00 73.44 86 ARG A C 1
ATOM 651 O O . ARG A 1 86 ? 32.922 25.774 24.945 1.00 73.44 86 ARG A O 1
ATOM 658 N N . PRO A 1 87 ? 32.945 27.045 23.091 1.00 62.88 87 PRO A N 1
ATOM 659 C CA . PRO A 1 87 ? 33.702 26.075 22.310 1.00 62.88 87 PRO A CA 1
ATOM 660 C C . PRO A 1 87 ? 35.169 26.052 22.759 1.00 62.88 87 PRO A C 1
ATOM 662 O O . PRO A 1 87 ? 35.863 27.067 22.691 1.00 62.88 87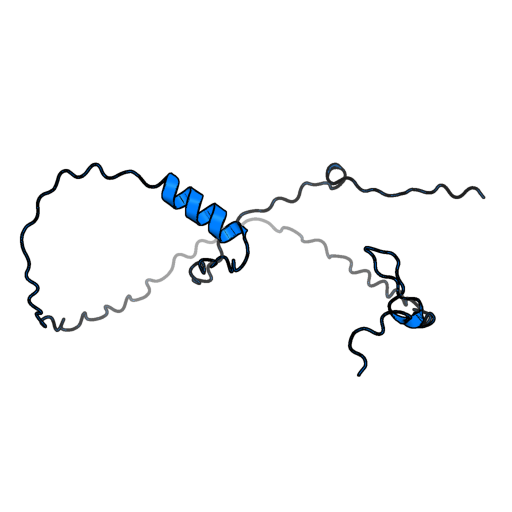 PRO A O 1
ATOM 665 N N . THR A 1 88 ? 35.644 24.894 23.215 1.00 57.78 88 THR A N 1
ATOM 666 C CA . THR A 1 88 ? 37.069 24.612 23.425 1.00 57.78 88 THR A CA 1
ATOM 667 C C . THR A 1 88 ? 37.760 24.368 22.082 1.00 57.78 88 THR A C 1
ATOM 669 O O . THR A 1 88 ? 37.216 23.743 21.173 1.00 57.78 88 THR A O 1
ATOM 672 N N . LYS A 1 89 ? 38.958 24.936 21.933 1.00 56.84 89 LYS A N 1
ATOM 673 C CA . LYS A 1 89 ? 39.778 24.890 20.718 1.00 56.84 89 LYS A CA 1
ATOM 674 C C . LYS A 1 89 ? 40.503 23.540 20.576 1.00 56.84 89 LYS A C 1
ATOM 676 O O . LYS A 1 89 ? 41.086 23.066 21.539 1.00 56.84 89 LYS A O 1
ATOM 681 N N . ARG A 1 90 ? 40.507 23.061 19.324 1.00 54.72 90 ARG A N 1
ATOM 682 C CA . ARG A 1 90 ? 41.557 22.363 18.545 1.00 54.72 90 ARG A CA 1
ATOM 683 C C . ARG A 1 90 ? 42.253 21.123 19.131 1.00 54.72 90 ARG A C 1
ATOM 685 O O . ARG A 1 90 ? 43.106 21.235 20.000 1.00 54.72 90 ARG A O 1
ATOM 692 N N . TYR A 1 91 ? 42.044 20.000 18.445 1.00 54.38 91 TYR A N 1
ATOM 693 C CA . TYR A 1 91 ? 43.116 19.066 18.104 1.00 54.38 91 TYR A CA 1
ATOM 694 C C . TYR A 1 91 ? 43.057 18.841 16.588 1.00 54.38 91 TYR A C 1
ATOM 696 O O . TYR A 1 91 ? 42.027 18.417 16.068 1.00 54.38 91 TYR A O 1
ATOM 704 N N . ASP A 1 92 ? 44.116 19.248 15.898 1.00 56.38 92 ASP A N 1
ATOM 705 C CA . ASP A 1 92 ? 44.337 19.013 14.474 1.00 56.38 92 ASP A CA 1
ATOM 706 C C . ASP A 1 92 ? 45.425 17.945 14.394 1.00 56.38 92 ASP A C 1
ATOM 708 O O . ASP A 1 92 ? 46.597 18.221 14.652 1.00 56.38 92 ASP A O 1
ATOM 712 N N . SER A 1 93 ? 45.005 16.703 14.171 1.00 62.41 93 SER A N 1
ATOM 713 C CA . SER A 1 93 ? 45.912 15.596 13.902 1.00 62.41 93 SER A CA 1
ATOM 714 C C . SER A 1 93 ? 45.933 15.361 12.405 1.00 62.41 93 SER A C 1
ATOM 716 O O . SER A 1 93 ? 45.041 14.725 11.850 1.00 62.41 93 SER A O 1
ATOM 718 N N . SER A 1 94 ? 46.993 15.864 11.783 1.00 65.25 94 SER A N 1
ATOM 719 C CA . SER A 1 94 ? 47.484 15.418 10.485 1.00 65.25 94 SER A CA 1
ATOM 720 C C . SER A 1 94 ? 47.714 13.902 10.521 1.00 65.25 94 SER A C 1
ATOM 722 O O . SER A 1 94 ? 48.501 13.406 11.330 1.00 65.25 94 SER A O 1
ATOM 724 N N . SER A 1 95 ? 47.051 13.165 9.636 1.00 63.59 95 SER A N 1
ATOM 725 C CA . SER A 1 95 ? 47.454 11.813 9.248 1.00 63.59 95 SER A CA 1
ATOM 726 C C . SER A 1 95 ? 47.449 11.723 7.729 1.00 63.59 95 SER A C 1
ATOM 728 O O . SER A 1 95 ? 46.410 11.618 7.086 1.00 63.59 95 SER A O 1
ATOM 730 N N . ASP A 1 96 ? 48.666 11.853 7.217 1.00 62.53 96 ASP A N 1
ATOM 731 C CA . ASP A 1 96 ? 49.182 11.404 5.932 1.00 62.53 96 ASP A CA 1
ATOM 732 C C . ASP A 1 96 ? 48.721 9.970 5.613 1.00 62.53 96 ASP A C 1
ATOM 734 O O . ASP A 1 96 ? 48.892 9.104 6.470 1.00 62.53 96 ASP A O 1
ATOM 738 N N . SER A 1 97 ? 48.127 9.717 4.435 1.00 59.72 97 SER A N 1
ATOM 739 C CA . SER A 1 97 ? 48.452 8.528 3.622 1.00 59.72 97 SER A CA 1
ATOM 740 C C . SER A 1 97 ? 47.650 8.418 2.308 1.00 59.72 97 SER A C 1
ATOM 742 O O . SER A 1 97 ? 46.464 8.087 2.293 1.00 59.72 97 SER A O 1
ATOM 744 N N . SER A 1 98 ? 48.410 8.550 1.220 1.00 65.12 98 SER A N 1
ATOM 745 C CA . SER A 1 98 ? 48.302 7.915 -0.104 1.00 65.12 98 SER A CA 1
ATOM 746 C C . SER A 1 98 ? 47.245 8.385 -1.113 1.00 65.12 98 SER A C 1
ATOM 748 O O . SER A 1 98 ? 46.035 8.284 -0.919 1.00 65.12 98 SER A O 1
ATOM 750 N N . ASP A 1 99 ? 47.779 8.818 -2.256 1.00 59.94 99 ASP A N 1
ATOM 751 C CA . ASP A 1 99 ? 47.098 9.174 -3.493 1.00 59.94 99 ASP A CA 1
ATOM 752 C C . ASP A 1 99 ? 46.359 7.967 -4.088 1.00 59.94 99 ASP A C 1
ATOM 754 O O . ASP A 1 99 ? 46.950 7.102 -4.739 1.00 59.94 99 ASP A O 1
ATOM 758 N N . TYR A 1 100 ? 45.045 7.906 -3.884 1.00 66.88 100 TYR A N 1
ATOM 759 C CA . TYR A 1 100 ? 44.190 6.996 -4.637 1.00 66.88 100 TYR A CA 1
ATOM 760 C C . TYR A 1 100 ? 43.730 7.713 -5.908 1.00 66.88 100 TYR A C 1
ATOM 762 O O . TYR A 1 100 ? 42.866 8.588 -5.861 1.00 66.88 100 TYR A O 1
ATOM 770 N N . TYR A 1 101 ? 44.347 7.377 -7.040 1.00 69.06 101 TYR A N 1
ATOM 771 C CA . TYR A 1 101 ? 43.902 7.855 -8.347 1.00 69.06 101 TYR A CA 1
ATOM 772 C C . TYR A 1 101 ? 42.499 7.317 -8.646 1.00 69.06 101 TYR A C 1
ATOM 774 O O . TYR A 1 101 ? 42.294 6.104 -8.698 1.00 69.06 101 TYR A O 1
ATOM 782 N N . ASP A 1 102 ? 41.554 8.230 -8.865 1.00 70.56 102 ASP A N 1
ATOM 783 C CA . ASP A 1 102 ? 40.219 7.938 -9.385 1.00 70.56 102 ASP A CA 1
ATOM 784 C C . ASP A 1 102 ? 40.282 7.975 -10.924 1.00 70.56 102 ASP A C 1
ATOM 786 O O . ASP A 1 102 ? 40.593 9.030 -11.490 1.00 70.56 102 ASP A O 1
ATOM 790 N N . PRO A 1 103 ? 40.094 6.848 -11.635 1.00 74.62 103 PRO A N 1
ATOM 791 C CA . PRO A 1 103 ? 40.106 6.849 -13.093 1.00 74.62 103 PRO A CA 1
ATOM 792 C C . PRO A 1 103 ? 38.927 7.673 -13.633 1.00 74.62 103 PRO A C 1
ATOM 794 O O . PRO A 1 103 ? 37.812 7.527 -13.129 1.00 74.62 103 PRO A O 1
ATOM 797 N N . PRO A 1 104 ? 39.115 8.498 -14.679 1.00 68.50 104 PRO A N 1
ATOM 798 C CA . PRO A 1 104 ? 38.012 9.246 -15.261 1.00 68.50 104 PRO A CA 1
ATOM 799 C C . PRO A 1 104 ? 36.972 8.283 -15.844 1.00 68.50 104 PRO A C 1
ATOM 801 O O . PRO A 1 104 ? 37.291 7.412 -16.657 1.00 68.50 104 PRO A O 1
ATOM 804 N N . LEU A 1 105 ? 35.720 8.457 -15.418 1.00 62.28 105 LEU A N 1
ATOM 805 C CA . LEU A 1 105 ? 34.569 7.796 -16.016 1.00 62.28 105 LEU A CA 1
ATOM 806 C C . LEU A 1 105 ? 34.409 8.338 -17.438 1.00 62.28 105 LEU A C 1
ATOM 808 O O . LEU A 1 105 ? 34.140 9.521 -17.632 1.00 62.28 105 LEU A O 1
ATO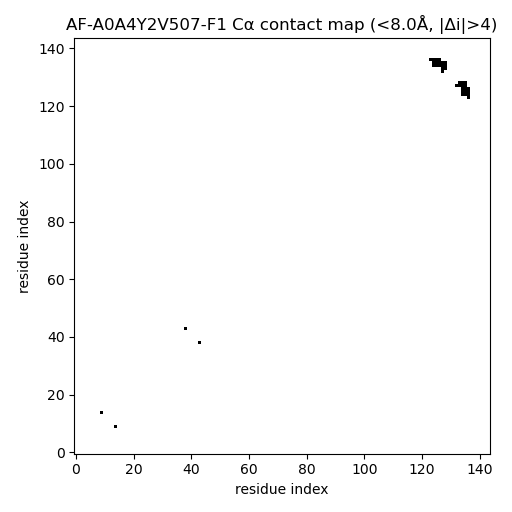M 812 N N . VAL A 1 106 ? 34.641 7.478 -18.425 1.00 63.03 106 VAL A N 1
ATOM 813 C CA . VAL A 1 106 ? 34.417 7.797 -19.835 1.00 63.03 106 VAL A CA 1
ATOM 814 C C . VAL A 1 106 ? 32.906 7.855 -20.048 1.00 63.03 106 VAL A C 1
ATOM 816 O O . VAL A 1 106 ? 32.251 6.817 -20.114 1.00 63.03 106 VAL A O 1
ATOM 819 N N . ASP A 1 107 ? 32.364 9.068 -20.096 1.00 60.72 107 ASP A N 1
ATOM 820 C CA . ASP A 1 107 ? 30.971 9.338 -20.446 1.00 60.72 107 ASP A CA 1
ATOM 821 C C . ASP A 1 107 ? 30.848 9.237 -21.968 1.00 60.72 107 ASP A C 1
ATOM 823 O O . ASP A 1 107 ? 31.338 10.090 -22.708 1.00 60.72 107 ASP A O 1
ATOM 827 N N . SER A 1 108 ? 30.337 8.106 -22.449 1.00 65.25 108 SER A N 1
ATOM 828 C CA . SER A 1 108 ? 30.004 7.941 -23.864 1.00 65.25 108 SER A CA 1
ATOM 829 C C . SER A 1 108 ? 28.516 8.233 -24.012 1.00 65.25 108 SER A C 1
ATOM 831 O O . SER A 1 108 ? 27.689 7.334 -23.868 1.00 65.25 108 SER A O 1
ATOM 833 N N . ASP A 1 109 ? 28.193 9.507 -24.240 1.00 64.44 109 ASP A N 1
ATOM 834 C CA . ASP A 1 109 ? 26.861 9.975 -24.627 1.00 64.44 109 ASP A CA 1
ATOM 835 C C . ASP A 1 109 ? 26.562 9.522 -26.063 1.00 64.44 109 ASP A C 1
ATOM 837 O O . ASP A 1 109 ? 26.725 10.263 -27.035 1.00 64.44 109 ASP A O 1
ATOM 841 N N . ASP A 1 110 ? 26.153 8.266 -26.218 1.00 64.69 110 ASP A N 1
ATOM 842 C CA . ASP A 1 110 ? 25.542 7.814 -27.461 1.00 64.69 110 ASP A CA 1
ATOM 843 C C . ASP A 1 110 ? 24.094 8.334 -27.501 1.00 64.69 110 ASP A C 1
ATOM 845 O O . ASP A 1 110 ? 23.166 7.693 -26.999 1.00 64.69 110 ASP A O 1
ATOM 849 N N . ASP A 1 111 ? 23.905 9.513 -28.105 1.00 68.75 111 ASP A N 1
ATOM 850 C CA . ASP A 1 111 ? 22.600 10.077 -28.469 1.00 68.75 111 ASP A CA 1
ATOM 851 C C . ASP A 1 111 ? 21.902 9.159 -29.487 1.00 68.75 111 ASP A C 1
ATOM 853 O O . ASP A 1 111 ? 21.915 9.371 -30.706 1.00 68.75 111 ASP A O 1
ATOM 857 N N . ILE A 1 112 ? 21.277 8.094 -28.987 1.00 67.19 112 ILE A N 1
ATOM 858 C CA . ILE A 1 112 ? 20.399 7.243 -29.778 1.00 67.19 112 ILE A CA 1
ATOM 859 C C . ILE A 1 112 ? 19.136 8.040 -30.116 1.00 67.19 112 ILE A C 1
ATOM 861 O O . ILE A 1 112 ? 18.157 8.054 -29.372 1.00 67.19 112 ILE A O 1
ATOM 865 N N . ASN A 1 113 ? 19.147 8.717 -31.266 1.00 68.44 113 ASN A N 1
ATOM 866 C CA . ASN A 1 113 ? 17.937 9.245 -31.890 1.00 68.44 113 ASN A CA 1
ATOM 867 C C . ASN A 1 113 ? 17.006 8.067 -32.213 1.00 68.44 113 ASN A C 1
ATOM 869 O O . ASN A 1 113 ? 17.051 7.485 -33.297 1.00 68.44 113 ASN A O 1
ATOM 873 N N . LEU A 1 114 ? 16.188 7.678 -31.237 1.00 66.12 114 LEU A N 1
ATOM 874 C CA . LEU A 1 114 ? 15.114 6.725 -31.431 1.00 66.12 114 LEU A CA 1
ATOM 875 C C . LEU A 1 114 ? 14.014 7.467 -32.186 1.00 66.12 114 LEU A C 1
ATOM 877 O O . LEU A 1 114 ? 13.230 8.208 -31.597 1.00 66.12 114 LEU A O 1
ATOM 881 N N . ASP A 1 115 ? 13.999 7.290 -33.504 1.00 67.62 115 ASP A N 1
ATOM 882 C CA . ASP A 1 115 ? 12.891 7.683 -34.369 1.00 67.62 115 ASP A CA 1
ATOM 883 C C . ASP A 1 115 ? 11.644 6.881 -33.962 1.00 67.62 115 ASP A C 1
ATOM 885 O O . ASP A 1 115 ? 11.371 5.777 -34.448 1.00 67.62 115 ASP A O 1
ATOM 889 N N . ILE A 1 116 ? 10.924 7.402 -32.967 1.00 67.38 116 ILE A N 1
ATOM 890 C CA . ILE A 1 116 ? 9.615 6.902 -32.567 1.00 67.38 116 ILE A CA 1
ATOM 891 C C . ILE A 1 116 ? 8.670 7.346 -33.672 1.00 67.38 116 ILE A C 1
ATOM 893 O O . ILE A 1 116 ? 8.100 8.432 -33.631 1.00 67.38 116 ILE A O 1
ATOM 897 N N . ASN A 1 117 ? 8.528 6.488 -34.677 1.00 70.88 117 ASN A N 1
ATOM 898 C CA . ASN A 1 117 ? 7.433 6.588 -35.622 1.00 70.88 117 ASN A CA 1
ATOM 899 C C . ASN A 1 117 ? 6.149 6.658 -34.787 1.00 70.88 117 ASN A C 1
ATOM 901 O O . ASN A 1 117 ? 5.926 5.768 -33.960 1.00 70.88 117 ASN A O 1
ATOM 905 N N . ASP A 1 118 ? 5.362 7.725 -34.966 1.00 63.72 118 ASP A N 1
ATOM 906 C CA . ASP A 1 118 ? 4.054 7.953 -34.342 1.00 63.72 118 ASP A CA 1
ATOM 907 C C . ASP A 1 118 ? 3.096 6.821 -34.745 1.00 63.72 118 ASP A C 1
ATOM 909 O O . ASP A 1 118 ? 2.255 6.953 -35.633 1.00 63.72 118 ASP A O 1
ATOM 913 N N . GLY A 1 119 ? 3.287 5.646 -34.148 1.00 64.31 119 GLY A N 1
ATOM 914 C CA . GLY A 1 119 ? 2.504 4.458 -34.422 1.00 64.31 119 GLY A CA 1
ATOM 915 C C . GLY A 1 119 ? 1.043 4.737 -34.112 1.00 64.31 119 GLY A C 1
ATOM 916 O O . GLY A 1 119 ? 0.734 5.336 -33.079 1.00 64.31 119 GLY A O 1
ATOM 917 N N . ASP A 1 120 ? 0.165 4.303 -35.022 1.00 68.94 120 ASP A N 1
ATOM 918 C CA . ASP A 1 120 ? -1.282 4.498 -34.962 1.00 68.94 120 ASP A CA 1
ATOM 919 C C . ASP A 1 120 ? -1.811 4.417 -33.527 1.00 68.94 120 ASP A C 1
ATOM 921 O O . ASP A 1 120 ? -1.698 3.390 -32.846 1.00 68.94 120 ASP A O 1
ATOM 925 N N . LYS A 1 121 ? -2.407 5.526 -33.069 1.00 73.62 121 LYS A N 1
ATOM 926 C CA . LYS A 1 121 ? -3.050 5.614 -31.759 1.00 73.62 121 LYS A CA 1
ATOM 927 C C . LYS A 1 121 ? -4.008 4.424 -31.608 1.00 73.62 121 LYS A C 1
ATOM 929 O O . LYS A 1 121 ? -4.884 4.254 -32.459 1.00 73.62 121 LYS A O 1
ATOM 934 N N . PRO A 1 122 ? -3.896 3.619 -30.537 1.00 69.50 122 PRO A N 1
ATOM 935 C CA . PRO A 1 122 ? -4.748 2.453 -30.382 1.00 69.50 122 PRO A CA 1
ATOM 936 C C . PRO A 1 122 ? -6.218 2.884 -30.313 1.00 69.50 122 PRO A C 1
ATOM 938 O O . PRO A 1 122 ? -6.599 3.720 -29.490 1.00 69.50 122 PRO A O 1
ATOM 941 N N . ASP A 1 123 ? -7.036 2.318 -31.202 1.00 70.62 123 ASP A N 1
ATOM 942 C CA . ASP A 1 123 ? -8.477 2.559 -31.245 1.00 70.62 123 ASP A CA 1
ATOM 943 C C . ASP A 1 123 ? -9.125 2.013 -29.966 1.00 70.62 123 ASP A C 1
ATOM 945 O O . ASP A 1 123 ? -9.169 0.801 -29.730 1.00 70.62 123 ASP A O 1
ATOM 949 N N . SER A 1 124 ? -9.643 2.917 -29.132 1.00 73.56 124 SER A N 1
ATOM 950 C CA . SER A 1 124 ? -10.279 2.573 -27.860 1.00 73.56 124 SER A CA 1
ATOM 951 C C . SER A 1 124 ? -11.526 1.706 -28.035 1.00 73.56 124 SER A C 1
ATOM 953 O O . SER A 1 124 ? -11.899 0.992 -27.106 1.00 73.56 124 SER A O 1
ATOM 955 N N . ARG A 1 125 ? -12.134 1.676 -29.231 1.00 75.88 125 ARG A N 1
ATOM 956 C CA . ARG A 1 125 ? -13.269 0.793 -29.552 1.00 75.88 125 ARG A CA 1
ATOM 957 C C . ARG A 1 125 ? -12.905 -0.693 -29.522 1.00 75.88 125 ARG A C 1
ATOM 959 O O . ARG A 1 125 ? -13.792 -1.536 -29.471 1.00 75.88 125 ARG A O 1
ATOM 966 N N . LYS A 1 126 ? -11.614 -1.030 -29.565 1.00 80.25 126 LYS A N 1
ATOM 967 C CA . LYS A 1 126 ? -11.117 -2.413 -29.496 1.00 80.25 126 LYS A CA 1
ATOM 968 C C . LYS A 1 126 ? -10.552 -2.777 -28.127 1.00 80.25 126 LYS A C 1
ATOM 970 O O . LYS A 1 126 ? -10.021 -3.872 -27.975 1.00 80.25 126 LYS A O 1
ATOM 975 N N . ALA A 1 127 ? -10.650 -1.885 -27.143 1.00 87.88 127 ALA A N 1
ATOM 976 C CA . ALA A 1 127 ? -10.189 -2.178 -25.797 1.00 87.88 127 ALA A CA 1
ATOM 977 C C . ALA A 1 127 ? -11.039 -3.303 -25.186 1.00 87.88 127 ALA A C 1
ATOM 979 O O . ALA A 1 127 ? -12.268 -3.201 -25.122 1.00 87.88 127 ALA A O 1
ATOM 980 N N . THR A 1 128 ? -10.378 -4.367 -24.737 1.00 91.38 128 THR A N 1
ATOM 981 C CA . THR A 1 128 ? -11.004 -5.524 -24.091 1.00 91.38 128 THR A CA 1
ATOM 982 C C . THR A 1 128 ? -10.725 -5.531 -22.590 1.00 91.38 128 THR A C 1
ATOM 984 O O . THR A 1 128 ? -9.670 -5.098 -22.120 1.00 91.38 128 THR A O 1
ATOM 987 N N . CYS A 1 129 ? -11.687 -6.015 -21.810 1.00 89.31 129 CYS A N 1
ATOM 988 C CA . CYS A 1 129 ? -11.552 -6.219 -20.379 1.00 89.31 129 CYS A CA 1
ATOM 989 C C . CYS A 1 129 ? -10.637 -7.415 -20.109 1.00 89.31 129 CYS A C 1
ATOM 991 O O . CYS A 1 129 ? -10.938 -8.529 -20.513 1.00 89.31 129 CYS A O 1
ATOM 993 N N . ILE A 1 130 ? -9.569 -7.208 -19.341 1.00 92.12 130 ILE A N 1
ATOM 994 C CA . ILE A 1 130 ? -8.566 -8.243 -19.029 1.00 92.12 130 ILE A CA 1
ATOM 995 C C . ILE A 1 130 ? -9.166 -9.452 -18.279 1.00 92.12 130 ILE A C 1
ATOM 997 O 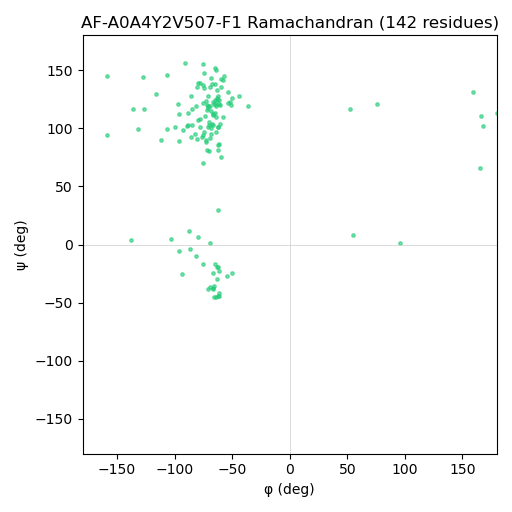O . ILE A 1 130 ? -8.597 -10.538 -18.292 1.00 92.12 130 ILE A O 1
ATOM 1001 N N . PHE A 1 131 ? -10.303 -9.278 -17.599 1.00 91.75 131 PHE A N 1
ATOM 1002 C CA . PHE A 1 131 ? -10.904 -10.327 -16.769 1.00 91.75 131 PHE A CA 1
ATOM 1003 C C . PHE A 1 131 ? -11.954 -11.176 -17.488 1.00 91.75 131 PHE A C 1
ATOM 1005 O O . PHE A 1 131 ? -12.219 -12.294 -17.052 1.00 91.75 131 PHE A O 1
ATOM 1012 N N . CYS A 1 132 ? -12.596 -10.643 -18.529 1.00 92.44 132 CYS A N 1
ATOM 1013 C CA . CYS A 1 132 ? -13.709 -11.315 -19.206 1.00 92.44 132 CYS A CA 1
ATOM 1014 C C . CYS A 1 132 ? -13.671 -11.211 -20.734 1.00 92.44 132 CYS A C 1
ATOM 1016 O O . CYS A 1 132 ? -14.624 -11.633 -21.382 1.00 92.44 132 CYS A O 1
ATOM 1018 N N . ASP A 1 133 ? -12.620 -10.612 -21.296 1.00 88.56 133 ASP A N 1
ATOM 1019 C CA . ASP A 1 133 ? -12.404 -10.362 -22.726 1.00 88.56 133 ASP A CA 1
ATOM 1020 C C . ASP A 1 133 ? -13.528 -9.580 -23.437 1.00 88.56 133 ASP A C 1
ATOM 1022 O O . ASP A 1 133 ? -13.496 -9.393 -24.654 1.00 88.56 133 ASP A O 1
ATOM 1026 N N . GLY A 1 134 ? -14.500 -9.058 -22.683 1.00 89.81 134 GLY A N 1
ATOM 1027 C CA . GLY A 1 134 ? -15.574 -8.211 -23.197 1.00 89.81 134 GLY A CA 1
ATOM 1028 C C . GLY A 1 134 ? -15.045 -6.858 -23.666 1.00 89.81 134 GLY A C 1
ATOM 1029 O O . GLY A 1 134 ? -14.127 -6.304 -23.061 1.00 89.81 134 GLY A O 1
ATOM 1030 N N . LYS A 1 135 ? -15.607 -6.307 -24.743 1.00 92.06 135 LYS A N 1
ATOM 1031 C CA . LYS A 1 135 ? -15.181 -5.002 -25.265 1.00 92.06 135 LYS A CA 1
ATOM 1032 C C . LYS A 1 135 ? -15.819 -3.871 -24.473 1.00 92.06 135 LYS A C 1
ATOM 1034 O O . LYS A 1 135 ? -17.027 -3.866 -24.262 1.00 92.06 135 LYS A O 1
ATOM 1039 N N . PHE A 1 136 ? -15.032 -2.859 -24.123 1.00 86.38 136 PHE A N 1
ATOM 1040 C CA . PHE A 1 136 ? -15.557 -1.670 -23.444 1.00 86.38 136 PHE A CA 1
ATOM 1041 C C . PHE A 1 136 ? -16.504 -0.850 -24.325 1.00 86.38 136 PHE A C 1
ATOM 1043 O O . PHE A 1 136 ? -17.380 -0.173 -23.807 1.00 86.38 136 PHE A O 1
ATOM 1050 N N . SER A 1 137 ? -16.383 -0.945 -25.653 1.00 86.50 137 SER A N 1
ATOM 1051 C CA . SER A 1 137 ? -17.322 -0.310 -26.587 1.00 86.50 137 SER A CA 1
ATOM 1052 C C . SER A 1 137 ? -18.753 -0.847 -26.493 1.00 86.50 137 SER A C 1
ATOM 1054 O O . SER A 1 137 ? -19.665 -0.222 -27.018 1.00 86.50 137 SER A O 1
ATOM 1056 N N . GLU A 1 138 ? -18.937 -2.033 -25.914 1.00 88.19 138 GLU A N 1
ATOM 1057 C CA . GLU A 1 138 ? -20.239 -2.687 -25.748 1.00 88.19 138 GLU A CA 1
ATOM 1058 C C . GLU A 1 138 ? -20.837 -2.411 -24.354 1.00 88.19 138 GLU A C 1
ATOM 1060 O O . GLU A 1 138 ? -21.978 -2.787 -24.089 1.00 88.19 138 GLU A O 1
ATOM 1065 N N . ASP A 1 139 ? -20.089 -1.749 -23.459 1.00 86.38 139 ASP A N 1
ATOM 1066 C CA . ASP A 1 139 ? -20.547 -1.418 -22.110 1.00 86.38 139 ASP A CA 1
ATOM 1067 C C . ASP A 1 139 ? -21.336 -0.101 -22.107 1.00 86.38 139 ASP A C 1
ATOM 1069 O O . ASP A 1 139 ? -20.776 0.982 -21.970 1.00 86.38 139 ASP A O 1
ATOM 1073 N N . THR A 1 140 ? -22.659 -0.194 -22.248 1.00 85.44 140 THR A N 1
ATOM 1074 C CA . THR A 1 140 ? -23.581 0.959 -22.192 1.00 85.44 140 THR A CA 1
ATOM 1075 C C . THR A 1 140 ? -24.040 1.277 -20.763 1.00 85.44 140 THR A C 1
ATOM 1077 O O . THR A 1 140 ? -25.014 2.004 -20.545 1.00 85.44 140 THR A O 1
ATOM 1080 N N . ARG A 1 141 ? -23.404 0.685 -19.742 1.00 85.75 141 ARG A N 1
ATOM 1081 C CA . ARG A 1 141 ? -23.786 0.897 -18.343 1.00 85.75 141 ARG A CA 1
ATOM 1082 C C . ARG A 1 141 ? -23.453 2.324 -17.918 1.00 85.75 141 ARG A C 1
ATOM 1084 O O . ARG A 1 141 ? -22.293 2.711 -17.855 1.00 85.75 141 ARG A O 1
ATOM 1091 N N . GLY A 1 142 ? -24.481 3.074 -17.534 1.00 79.62 142 GLY A N 1
ATOM 1092 C CA . GLY A 1 142 ? -24.339 4.458 -17.074 1.00 79.62 142 GLY A CA 1
ATOM 1093 C C . GLY A 1 142 ? -24.582 5.511 -18.154 1.00 79.62 142 GLY A C 1
ATOM 1094 O O . GLY A 1 142 ? -24.500 6.697 -17.844 1.00 79.62 142 GLY A O 1
ATOM 1095 N N . GLU A 1 143 ? -24.927 5.105 -19.378 1.00 77.75 143 GLU A N 1
ATOM 1096 C CA . GLU A 1 143 ? -25.578 6.000 -20.338 1.00 77.75 143 GLU A CA 1
ATOM 1097 C C . GLU A 1 143 ? -27.047 6.203 -19.910 1.00 77.75 143 GLU A C 1
ATOM 1099 O O . GLU A 1 143 ? -27.705 5.251 -19.480 1.00 77.75 143 GLU A O 1
ATOM 1104 N N . VAL A 1 144 ? -27.522 7.456 -19.932 1.00 67.75 144 VAL A N 1
ATOM 1105 C CA . VAL A 1 144 ? -28.867 7.881 -19.480 1.00 67.75 144 VAL A CA 1
ATOM 1106 C C . VAL A 1 144 ? -29.778 8.096 -20.675 1.00 67.75 144 VAL A C 1
ATOM 1108 O O . VAL A 1 144 ? -29.315 8.758 -21.630 1.00 67.75 144 VAL A O 1
#